Protein AF-A0A376KKR2-F1 (afdb_monomer)

Secondary structure (DSSP, 8-state):
--------PPPPPPPPTTEEEEE-TTS-EEEEE--TT-TTSPPP-----S--GGG--GGGTTHHHHHHHHHHH--TT--HHHHHHHHHHHS-TTS---S-----

Solvent-accessible surface area (backbone atoms only — not comparable to full-atom values): 7292 Å² total; per-residue (Å²): 138,86,84,81,81,78,81,80,79,78,79,78,84,74,78,68,83,71,55,44,71,54,66,48,99,87,66,54,70,50,77,47,73,81,57,81,95,49,78,84,60,81,89,86,85,85,86,86,68,102,70,34,50,90,73,47,52,87,92,40,71,63,45,63,68,47,53,58,58,53,53,74,73,50,49,88,86,47,55,75,67,56,42,49,49,49,57,67,69,68,47,46,88,91,62,75,62,74,96,70,86,74,64,125

Sequence (104 aa):
MMATAGYVQADALQPDPAWQQGTLSNGLQWQVLTTPQRPSDRVEIRLLVNTGSLAESTQQSGYSHAIPRIALTQSGGLDAAQARSLWQQGIDPKRPMPPVIVSV

Nearest PDB structures (foldseek):
  9fia-assembly1_BT  TM=2.499E-01  e=4.640E+00  Toxoplasma gondii
  8i9p-assembly1_CC  TM=1.678E-01  e=2.364E+00  Thermochaetoides thermophila DSM 1495
  8any-assembly1_V  TM=1.892E-01  e=6.077E+00  Homo sapiens

Structure (mmCIF, N/CA/C/O backbone):
data_AF-A0A376KKR2-F1
#
_entry.id   AF-A0A376KKR2-F1
#
loop_
_atom_site.group_PDB
_atom_site.id
_atom_site.type_symbol
_atom_site.label_atom_id
_atom_site.label_alt_id
_atom_site.label_comp_id
_atom_site.label_asym_id
_atom_site.label_entity_id
_atom_site.label_seq_id
_atom_site.pdbx_PDB_ins_code
_atom_site.Cartn_x
_atom_site.Cartn_y
_atom_site.Cartn_z
_atom_site.occupancy
_atom_site.B_iso_or_equiv
_atom_site.auth_seq_id
_atom_site.auth_comp_id
_atom_site.auth_asym_id
_atom_site.auth_atom_id
_atom_site.pdbx_PDB_model_num
ATOM 1 N N . MET A 1 1 ? -41.134 8.549 -45.820 1.00 42.59 1 MET A N 1
ATOM 2 C CA . MET A 1 1 ? -39.669 8.737 -45.755 1.00 42.59 1 MET A CA 1
ATOM 3 C C . MET A 1 1 ? -39.275 8.531 -44.296 1.00 42.59 1 MET A C 1
ATOM 5 O O . MET A 1 1 ? -39.627 9.367 -43.479 1.00 42.59 1 MET A O 1
ATOM 9 N N . MET A 1 2 ? -38.720 7.371 -43.930 1.00 42.91 2 MET A N 1
ATOM 10 C CA . MET A 1 2 ? -38.290 7.087 -42.551 1.00 42.91 2 MET A CA 1
ATOM 11 C C . MET A 1 2 ? -36.799 7.399 -42.430 1.00 42.91 2 MET A C 1
ATOM 13 O O . MET A 1 2 ? -36.003 6.862 -43.196 1.00 42.91 2 MET A O 1
ATOM 17 N N . ALA A 1 3 ? -36.437 8.272 -41.493 1.00 51.19 3 ALA A N 1
ATOM 18 C CA . ALA A 1 3 ? -35.052 8.523 -41.123 1.00 51.19 3 ALA A CA 1
ATOM 19 C C . ALA A 1 3 ? -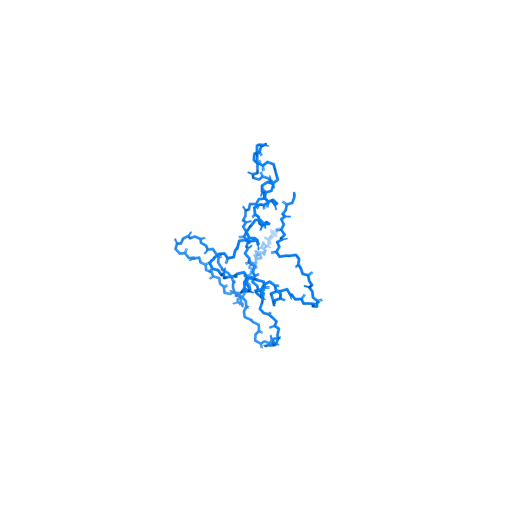34.652 7.529 -40.026 1.00 51.19 3 ALA A C 1
ATOM 21 O O . ALA A 1 3 ? -35.209 7.543 -38.931 1.00 51.19 3 ALA A O 1
ATOM 22 N N . THR A 1 4 ? -33.702 6.649 -40.326 1.00 55.44 4 THR A N 1
ATOM 23 C CA . THR A 1 4 ? -33.051 5.791 -39.335 1.00 55.44 4 THR A CA 1
ATOM 24 C C . THR A 1 4 ? -31.998 6.613 -38.598 1.00 55.44 4 THR A C 1
ATOM 26 O O . THR A 1 4 ? -30.977 6.974 -39.182 1.00 55.44 4 THR A O 1
ATOM 29 N N . ALA A 1 5 ? -32.235 6.923 -37.324 1.00 61.44 5 ALA A N 1
ATOM 30 C CA . ALA A 1 5 ? -31.195 7.451 -36.451 1.00 61.44 5 ALA A CA 1
ATOM 31 C C . ALA A 1 5 ? -30.220 6.309 -36.120 1.00 61.44 5 ALA A C 1
ATOM 33 O O . ALA A 1 5 ? -30.571 5.369 -35.410 1.00 61.44 5 ALA A O 1
ATOM 34 N N . GLY A 1 6 ? -29.016 6.353 -36.690 1.00 58.81 6 GLY A N 1
ATOM 35 C CA . GLY A 1 6 ? -27.947 5.419 -36.352 1.00 58.81 6 GLY A CA 1
ATOM 36 C C . GLY A 1 6 ? -27.369 5.769 -34.986 1.00 58.81 6 GLY A C 1
ATOM 37 O O . GLY A 1 6 ? -26.727 6.806 -34.835 1.00 58.81 6 GLY A O 1
ATOM 38 N N . TYR A 1 7 ? -27.595 4.918 -33.990 1.00 64.31 7 TYR A N 1
ATOM 39 C CA . TYR A 1 7 ? -26.892 5.001 -32.714 1.00 64.31 7 TYR A CA 1
ATOM 40 C C . TYR A 1 7 ? -25.455 4.519 -32.935 1.00 64.31 7 TYR A C 1
ATOM 42 O O . TYR A 1 7 ? -25.221 3.329 -33.136 1.00 64.31 7 TYR A O 1
ATOM 50 N N . VAL A 1 8 ? -24.488 5.438 -32.942 1.00 68.94 8 VAL A N 1
ATOM 51 C CA . VAL A 1 8 ? -23.068 5.071 -32.894 1.00 68.94 8 VAL A CA 1
ATOM 52 C C . VAL A 1 8 ? -22.757 4.720 -31.446 1.00 68.94 8 VAL A C 1
ATOM 54 O O . VAL A 1 8 ? -22.725 5.593 -30.580 1.00 68.94 8 VAL A O 1
ATOM 57 N N . GLN A 1 9 ? -22.589 3.431 -31.171 1.00 76.75 9 GLN A N 1
ATOM 58 C CA . GLN A 1 9 ? -22.153 2.964 -29.863 1.00 76.75 9 GLN A CA 1
ATOM 59 C C . GLN A 1 9 ? -20.647 3.215 -29.753 1.00 76.75 9 GLN A C 1
ATOM 61 O O . GLN A 1 9 ? -19.876 2.703 -30.560 1.00 76.75 9 GLN A O 1
ATOM 66 N N . ALA A 1 10 ? -20.240 4.060 -28.807 1.00 82.50 10 ALA A N 1
ATOM 67 C CA . ALA A 1 10 ? -18.829 4.304 -28.539 1.00 82.50 10 ALA A CA 1
ATOM 68 C C . ALA A 1 10 ? -18.217 3.085 -27.840 1.00 82.50 10 ALA A C 1
ATOM 70 O O . ALA A 1 10 ? -18.821 2.531 -26.916 1.00 82.50 10 ALA A O 1
ATOM 71 N N . ASP A 1 11 ? -17.019 2.689 -28.264 1.00 85.56 11 ASP A N 1
ATOM 72 C CA . ASP A 1 11 ? -16.275 1.630 -27.593 1.00 85.56 11 ASP A CA 1
ATOM 73 C C . ASP A 1 11 ? -15.850 2.059 -26.187 1.00 85.56 11 ASP A C 1
ATOM 75 O O . ASP A 1 11 ? -15.546 3.227 -25.920 1.00 85.56 11 ASP A O 1
ATOM 79 N N . ALA A 1 12 ? -15.814 1.088 -25.275 1.00 88.88 12 ALA A N 1
ATOM 80 C CA . ALA A 1 12 ? -15.315 1.315 -23.931 1.00 88.88 12 ALA A CA 1
ATOM 81 C C . ALA A 1 12 ? -13.828 1.690 -23.977 1.00 88.88 12 ALA A C 1
ATOM 83 O O . ALA A 1 12 ? -13.035 1.067 -24.693 1.00 88.88 12 ALA A O 1
ATOM 84 N N . LEU A 1 13 ? -13.447 2.682 -23.169 1.00 92.25 13 LEU A N 1
ATOM 85 C CA . LEU A 1 13 ? -12.050 3.057 -22.991 1.00 92.25 13 LEU A CA 1
ATOM 86 C C . LEU A 1 13 ? -11.258 1.841 -22.515 1.00 92.25 13 LEU A C 1
ATOM 88 O O . LEU A 1 13 ? -11.584 1.225 -21.499 1.00 92.25 13 LEU A O 1
ATOM 92 N N . GLN A 1 14 ? -10.223 1.502 -23.274 1.00 92.50 14 GLN A N 1
ATOM 93 C CA . GLN A 1 14 ? -9.338 0.408 -22.920 1.00 92.50 14 GLN A CA 1
ATOM 94 C C . GLN A 1 14 ? -8.380 0.868 -21.812 1.00 92.50 14 GLN A C 1
ATOM 96 O O . GLN A 1 14 ? -7.857 1.985 -21.892 1.00 92.50 14 GLN A O 1
ATOM 101 N N . PRO A 1 15 ? -8.138 0.040 -20.782 1.00 90.75 15 PRO A N 1
ATOM 102 C CA . PRO A 1 15 ? -7.091 0.302 -19.803 1.00 90.75 15 PRO A CA 1
ATOM 103 C C . PRO A 1 15 ? -5.715 0.408 -20.469 1.00 90.75 15 PRO A C 1
ATOM 105 O O . PRO A 1 15 ? -5.466 -0.218 -21.500 1.00 90.75 15 PRO A O 1
ATOM 108 N N . ASP A 1 16 ? -4.811 1.174 -19.863 1.00 95.81 16 ASP A N 1
ATOM 109 C CA . ASP A 1 16 ? -3.440 1.304 -20.354 1.00 95.81 16 ASP A CA 1
ATOM 110 C C . ASP A 1 16 ? -2.700 -0.049 -20.253 1.00 95.81 16 ASP A C 1
ATOM 112 O O . ASP A 1 16 ? -2.523 -0.564 -19.144 1.00 95.81 16 ASP A O 1
ATOM 116 N N . PRO A 1 17 ? -2.244 -0.628 -21.381 1.00 94.19 17 PRO A N 1
ATOM 117 C CA . PRO A 1 17 ? -1.596 -1.936 -21.393 1.00 94.19 17 PRO A CA 1
ATOM 118 C C . PRO A 1 17 ? -0.215 -1.951 -20.720 1.00 94.19 17 PRO A C 1
ATOM 120 O O . PRO A 1 17 ? 0.309 -3.031 -20.451 1.00 94.19 17 PRO A O 1
ATOM 123 N N . ALA A 1 18 ? 0.401 -0.792 -20.453 1.00 95.88 18 ALA A N 1
ATOM 124 C CA . ALA A 1 18 ? 1.679 -0.722 -19.743 1.00 95.88 18 ALA A CA 1
ATOM 125 C C . ALA A 1 18 ? 1.551 -1.076 -18.250 1.00 95.88 18 ALA A C 1
ATOM 127 O O . ALA A 1 18 ? 2.543 -1.453 -17.617 1.00 95.88 18 ALA A O 1
ATOM 128 N N . TRP A 1 19 ? 0.342 -0.969 -17.688 1.00 97.12 19 TRP A N 1
ATOM 129 C CA . TRP A 1 19 ? 0.063 -1.351 -16.311 1.00 97.12 19 TRP A CA 1
ATOM 130 C C . TRP A 1 19 ? -0.109 -2.860 -16.183 1.00 97.12 19 TRP A C 1
ATOM 132 O O . TRP A 1 19 ? -1.060 -3.459 -16.682 1.00 97.12 19 TRP A O 1
ATOM 142 N N . GLN A 1 20 ? 0.801 -3.476 -15.439 1.00 97.38 20 GLN A N 1
ATOM 143 C CA . GLN A 1 20 ? 0.657 -4.851 -14.988 1.00 97.38 20 GLN A CA 1
ATOM 144 C C . GLN A 1 20 ? -0.151 -4.854 -13.698 1.00 97.38 20 GLN A C 1
ATOM 146 O O . GLN A 1 20 ? 0.090 -4.034 -12.815 1.00 97.38 20 GLN A O 1
ATOM 151 N N . GLN A 1 21 ? -1.095 -5.778 -13.566 1.00 97.44 21 GLN A N 1
ATOM 152 C CA . GLN A 1 21 ? -1.943 -5.869 -12.384 1.00 97.44 21 GLN A CA 1
ATOM 153 C C . GLN A 1 21 ? -2.314 -7.314 -12.071 1.00 97.44 21 GLN A C 1
ATOM 155 O O . GLN A 1 21 ? -2.315 -8.175 -12.952 1.00 97.44 21 GLN A O 1
ATOM 160 N N . GLY A 1 22 ? -2.676 -7.572 -10.820 1.00 97.31 22 GLY A N 1
ATOM 161 C CA . GLY A 1 22 ? -3.135 -8.885 -10.398 1.00 97.31 22 GLY A CA 1
ATOM 162 C C . GLY A 1 22 ? -3.726 -8.880 -8.999 1.00 97.31 22 GLY A C 1
ATOM 163 O O . GLY A 1 22 ? -3.841 -7.849 -8.335 1.00 97.31 22 GLY A O 1
ATOM 164 N N . THR A 1 23 ? -4.126 -10.061 -8.545 1.00 98.62 23 THR A N 1
ATOM 165 C CA . THR A 1 23 ? -4.643 -10.281 -7.194 1.00 98.62 23 THR A CA 1
ATOM 166 C C . THR A 1 23 ? -3.996 -11.534 -6.630 1.00 98.62 23 THR A C 1
ATOM 168 O O . THR A 1 23 ? -3.971 -12.575 -7.284 1.00 98.62 23 THR A O 1
ATOM 171 N N . LEU A 1 24 ? -3.418 -11.420 -5.438 1.00 98.44 24 LEU A N 1
ATOM 172 C CA . LEU A 1 24 ? -2.841 -12.552 -4.721 1.00 98.44 24 LEU A CA 1
ATOM 173 C C . LEU A 1 24 ? -3.952 -13.431 -4.127 1.00 98.44 24 LEU A C 1
ATOM 175 O O . LEU A 1 24 ? -5.094 -13.000 -3.979 1.00 98.44 24 LEU A O 1
ATOM 179 N N . SER A 1 25 ? -3.616 -14.654 -3.716 1.00 98.50 25 SER A N 1
ATOM 180 C CA . SER A 1 25 ? -4.582 -15.598 -3.125 1.00 98.50 25 SER A CA 1
ATOM 181 C C . SER A 1 25 ? -5.244 -15.096 -1.835 1.00 98.50 25 SER A C 1
ATOM 183 O O . SER A 1 25 ? -6.329 -15.554 -1.491 1.00 98.50 25 SER A O 1
ATOM 185 N N . ASN A 1 26 ? -4.621 -14.143 -1.136 1.00 98.06 26 ASN A N 1
ATOM 186 C CA . ASN A 1 26 ? -5.172 -13.487 0.053 1.00 98.06 26 ASN A CA 1
ATOM 187 C C . ASN A 1 26 ? -6.056 -12.262 -0.265 1.00 98.06 26 ASN A C 1
ATOM 189 O O . ASN A 1 26 ? -6.480 -11.570 0.657 1.00 98.06 26 ASN A O 1
ATOM 193 N N . GLY A 1 27 ? -6.301 -11.964 -1.544 1.00 98.06 27 GLY A N 1
ATOM 194 C CA . GLY A 1 27 ? -7.111 -10.828 -1.984 1.00 98.06 27 GLY A CA 1
ATOM 195 C C . GLY A 1 27 ? -6.355 -9.505 -2.146 1.00 98.06 27 GLY A C 1
ATOM 196 O O . GLY A 1 27 ? -6.966 -8.526 -2.571 1.00 98.06 27 GLY A O 1
ATOM 197 N N . LEU A 1 28 ? -5.045 -9.443 -1.861 1.00 98.31 28 LEU A N 1
ATOM 198 C CA . LEU A 1 28 ? -4.255 -8.230 -2.098 1.00 98.31 28 LEU A CA 1
ATOM 199 C C . LEU A 1 28 ? -4.148 -7.951 -3.601 1.00 98.31 28 LEU A C 1
ATOM 201 O O . LEU A 1 28 ? -3.607 -8.761 -4.358 1.00 98.31 28 LEU A O 1
ATOM 205 N N . GLN A 1 29 ? -4.622 -6.780 -4.011 1.00 98.44 29 GLN A N 1
ATOM 206 C CA . GLN A 1 29 ? -4.471 -6.279 -5.371 1.00 98.44 29 GLN A CA 1
ATOM 207 C C . GLN A 1 29 ? -3.138 -5.549 -5.509 1.00 98.44 29 GLN A C 1
ATOM 209 O O . GLN A 1 29 ? -2.730 -4.811 -4.612 1.00 98.44 29 GLN A O 1
ATOM 214 N N . TRP A 1 30 ? -2.466 -5.743 -6.637 1.00 98.19 30 TRP A N 1
ATOM 215 C CA . TRP A 1 30 ? -1.207 -5.075 -6.939 1.00 98.19 30 TRP A CA 1
ATOM 216 C C . TRP A 1 30 ? -1.220 -4.530 -8.359 1.00 98.19 30 TRP A C 1
ATOM 218 O O . TRP A 1 30 ? -1.882 -5.074 -9.244 1.00 98.19 30 TRP A O 1
ATOM 228 N N . GLN A 1 31 ? -0.472 -3.447 -8.550 1.00 98.12 31 GLN A N 1
ATOM 229 C CA . GLN A 1 31 ? -0.265 -2.795 -9.833 1.00 98.12 31 GLN A CA 1
ATOM 230 C C . GLN A 1 31 ? 1.205 -2.394 -9.954 1.00 98.12 31 GLN A C 1
ATOM 232 O O . GLN A 1 31 ? 1.799 -1.909 -8.989 1.00 98.12 31 GLN A O 1
ATOM 237 N N . VAL A 1 32 ? 1.789 -2.604 -11.129 1.00 97.88 32 VAL A N 1
ATOM 238 C CA . VAL A 1 32 ? 3.178 -2.268 -11.443 1.00 97.88 32 VAL A CA 1
ATOM 239 C C . VAL A 1 32 ? 3.227 -1.598 -12.808 1.00 97.88 32 VAL A C 1
ATOM 241 O O . VAL A 1 32 ? 2.767 -2.153 -13.804 1.00 97.88 32 VAL A O 1
ATOM 244 N N . LEU A 1 33 ? 3.838 -0.416 -12.851 1.00 97.50 33 LEU A N 1
ATOM 245 C CA . LEU A 1 33 ? 4.187 0.278 -14.083 1.00 97.50 33 LEU A CA 1
ATOM 246 C C . LEU A 1 33 ? 5.708 0.310 -14.209 1.00 97.50 33 LEU A C 1
ATOM 248 O O . LEU A 1 33 ? 6.395 0.913 -13.385 1.00 97.50 33 LEU A O 1
ATOM 252 N N . THR A 1 34 ? 6.238 -0.321 -15.252 1.00 95.75 34 THR A N 1
ATOM 253 C CA . THR A 1 34 ? 7.669 -0.220 -15.563 1.00 95.75 34 THR A CA 1
ATOM 254 C C . THR A 1 34 ? 7.932 1.041 -16.381 1.00 95.75 34 THR A C 1
ATOM 256 O O . THR A 1 34 ? 7.193 1.356 -17.312 1.00 95.75 34 THR A O 1
ATOM 259 N N . THR A 1 35 ? 8.983 1.787 -16.036 1.00 95.75 35 THR A N 1
ATOM 260 C CA . THR A 1 35 ? 9.343 3.039 -16.722 1.00 95.75 35 THR A CA 1
ATOM 261 C C . THR A 1 35 ? 10.778 2.991 -17.257 1.00 95.75 35 THR A C 1
ATOM 263 O O . THR A 1 35 ? 11.629 3.750 -16.784 1.00 95.75 35 THR A O 1
ATOM 266 N N . PRO A 1 36 ? 11.090 2.111 -18.232 1.00 94.56 36 PRO A N 1
ATOM 267 C CA . PRO A 1 36 ? 12.449 1.955 -18.771 1.00 94.56 36 PRO A CA 1
ATOM 268 C C . PRO A 1 36 ? 13.028 3.247 -19.365 1.00 94.56 36 PRO A C 1
ATOM 270 O O . PRO A 1 36 ? 14.238 3.444 -19.371 1.00 94.56 36 PRO A O 1
ATOM 273 N N . GLN A 1 37 ? 12.167 4.159 -19.814 1.00 96.12 37 GLN A N 1
ATOM 274 C CA . GLN A 1 37 ? 12.518 5.486 -20.313 1.00 96.12 37 GLN A CA 1
ATOM 275 C C . GLN A 1 37 ? 13.046 6.446 -19.230 1.00 96.12 37 GLN A C 1
ATOM 277 O O . GLN A 1 37 ? 13.547 7.518 -19.560 1.00 96.12 37 GLN A O 1
ATOM 282 N N . ARG A 1 38 ? 12.939 6.087 -17.943 1.00 93.38 38 ARG A N 1
ATOM 283 C CA . ARG A 1 38 ? 13.442 6.863 -16.795 1.00 93.38 38 ARG A CA 1
ATOM 284 C C . ARG A 1 38 ? 14.276 5.966 -15.865 1.00 93.38 38 ARG A C 1
ATOM 286 O O . ARG A 1 38 ? 13.889 5.737 -14.724 1.00 93.38 38 ARG A O 1
ATOM 293 N N . PRO A 1 39 ? 15.425 5.441 -16.329 1.00 93.06 39 PRO A N 1
ATOM 294 C CA . PRO A 1 39 ? 16.188 4.417 -15.606 1.00 93.06 39 PRO A CA 1
ATOM 295 C C . PRO A 1 39 ? 16.876 4.931 -14.332 1.00 93.06 39 PRO A C 1
ATOM 297 O O . PRO A 1 39 ? 17.304 4.136 -13.503 1.00 93.06 39 PRO A O 1
ATOM 300 N N . SER A 1 40 ? 17.019 6.250 -14.188 1.00 93.88 40 SER A N 1
ATOM 301 C CA . SER A 1 40 ? 17.634 6.895 -13.019 1.00 93.88 40 SER A CA 1
ATOM 302 C C . SER A 1 40 ? 16.612 7.476 -12.042 1.00 93.88 40 SER A C 1
ATOM 304 O O . SER A 1 40 ? 17.009 8.029 -11.015 1.00 93.88 40 SER A O 1
ATOM 306 N N . ASP A 1 41 ? 15.316 7.387 -12.357 1.00 92.25 41 ASP A N 1
ATOM 307 C CA . ASP A 1 41 ? 14.271 7.812 -11.432 1.00 92.25 41 ASP A CA 1
ATOM 308 C C . ASP A 1 41 ? 14.200 6.847 -10.244 1.00 92.25 41 ASP A C 1
ATOM 310 O O . ASP A 1 41 ? 14.535 5.663 -10.330 1.00 92.25 41 ASP A O 1
ATOM 314 N N . ARG A 1 42 ? 13.751 7.371 -9.103 1.00 91.25 42 ARG A N 1
ATOM 315 C CA . ARG A 1 42 ? 13.474 6.549 -7.926 1.00 91.25 42 ARG A CA 1
ATOM 316 C C . ARG A 1 42 ? 12.247 5.675 -8.179 1.00 91.25 42 ARG A C 1
ATOM 318 O O . ARG A 1 42 ? 11.322 6.072 -8.882 1.00 91.25 42 ARG A O 1
ATOM 325 N N . VAL A 1 43 ? 12.224 4.510 -7.540 1.00 92.88 43 VAL A N 1
ATOM 326 C CA . VAL A 1 43 ? 11.034 3.657 -7.501 1.00 92.88 43 VAL A 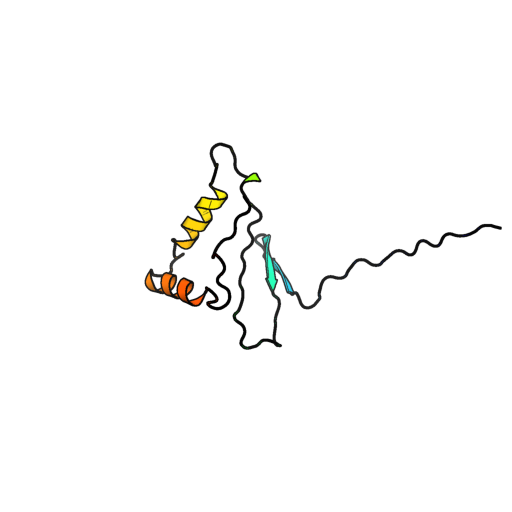CA 1
ATOM 327 C C . VAL A 1 43 ? 10.026 4.252 -6.520 1.00 92.88 43 VAL A C 1
ATOM 329 O O . VAL A 1 43 ? 10.376 4.554 -5.380 1.00 92.88 43 VAL A O 1
ATOM 332 N N . GLU A 1 44 ? 8.774 4.387 -6.952 1.00 92.75 44 GLU A N 1
ATOM 333 C CA . GLU A 1 44 ? 7.656 4.742 -6.079 1.00 92.75 44 GLU A CA 1
ATOM 334 C C . GLU A 1 44 ? 6.906 3.482 -5.638 1.00 92.75 44 GLU A C 1
ATOM 336 O O . GLU A 1 44 ? 6.542 2.642 -6.460 1.00 92.75 44 GLU A O 1
ATOM 341 N N . ILE A 1 45 ? 6.637 3.369 -4.336 1.00 93.19 45 ILE A N 1
ATOM 342 C CA . ILE A 1 45 ? 5.824 2.297 -3.753 1.00 93.19 45 ILE A CA 1
ATOM 343 C C . ILE A 1 45 ? 4.681 2.951 -2.985 1.00 93.19 45 ILE A C 1
ATOM 345 O O . ILE A 1 45 ? 4.906 3.841 -2.166 1.00 93.19 45 ILE A O 1
ATOM 349 N N . ARG A 1 46 ? 3.447 2.512 -3.248 1.00 94.25 46 ARG A N 1
ATOM 350 C CA . ARG A 1 46 ? 2.243 3.013 -2.578 1.00 94.25 46 ARG A CA 1
ATOM 351 C C . ARG A 1 46 ? 1.402 1.838 -2.101 1.00 94.25 46 ARG A C 1
ATOM 353 O O . ARG A 1 46 ? 1.073 0.957 -2.888 1.00 94.25 46 ARG A O 1
ATOM 360 N N . LEU A 1 47 ? 1.043 1.850 -0.821 1.00 94.00 47 LEU A N 1
ATOM 361 C CA . LEU A 1 47 ? 0.067 0.932 -0.245 1.00 94.00 47 LEU A CA 1
ATOM 362 C C . LEU A 1 47 ? -1.237 1.697 -0.031 1.00 94.00 47 LEU A C 1
ATOM 364 O O . LEU A 1 47 ? -1.287 2.623 0.776 1.00 94.00 47 LEU A O 1
ATOM 368 N N . LEU A 1 48 ? -2.280 1.309 -0.761 1.00 95.19 48 LEU A N 1
ATOM 369 C CA . LEU A 1 48 ? -3.621 1.849 -0.580 1.00 95.19 48 LEU A CA 1
ATOM 370 C C . LEU A 1 48 ? -4.408 0.940 0.363 1.00 95.19 48 LEU A C 1
ATOM 372 O O . LEU A 1 48 ? -4.510 -0.264 0.133 1.00 95.19 48 LEU A O 1
ATOM 376 N N . VAL A 1 49 ? -4.998 1.530 1.399 1.00 94.56 49 VAL A N 1
ATOM 377 C CA . VAL A 1 49 ? -5.979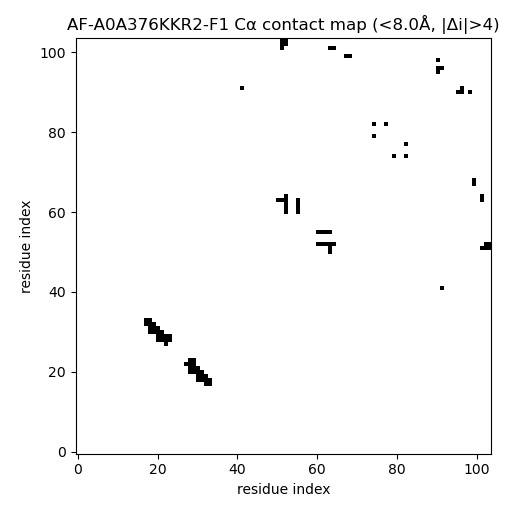 0.862 2.254 1.00 94.56 49 VAL A CA 1
ATOM 378 C C . VAL A 1 49 ? -7.302 1.587 2.063 1.00 94.56 49 VAL A C 1
ATOM 380 O O . VAL A 1 49 ? -7.394 2.780 2.337 1.00 94.56 49 VAL A O 1
ATOM 383 N N . ASN A 1 50 ? -8.323 0.874 1.587 1.00 94.25 50 ASN A N 1
ATOM 384 C CA . ASN A 1 50 ? -9.650 1.435 1.311 1.00 94.25 50 ASN A CA 1
ATOM 385 C C . ASN A 1 50 ? -10.461 1.618 2.607 1.00 94.25 50 ASN A C 1
ATOM 387 O O . ASN A 1 50 ? -11.527 1.033 2.777 1.00 94.25 50 ASN A O 1
ATOM 391 N N . THR A 1 51 ? -9.925 2.399 3.544 1.00 92.75 51 THR A N 1
ATOM 392 C CA . THR A 1 51 ? -10.560 2.777 4.809 1.00 92.75 51 THR A CA 1
ATOM 393 C C . THR A 1 51 ? -10.143 4.198 5.179 1.00 92.75 51 THR A C 1
ATOM 395 O O . THR A 1 51 ? -9.035 4.628 4.866 1.00 92.75 51 THR A O 1
ATOM 398 N N . GLY A 1 52 ? -11.014 4.924 5.871 1.00 93.00 52 GLY A N 1
ATOM 399 C CA . GLY A 1 52 ? -10.765 6.298 6.304 1.00 93.00 52 GLY A CA 1
ATOM 400 C C . GLY A 1 52 ? -11.685 6.684 7.456 1.00 93.00 52 GLY A C 1
ATOM 401 O O . GLY A 1 52 ? -12.345 5.815 8.025 1.00 93.00 52 GLY A O 1
ATOM 402 N N . SER A 1 53 ? -11.755 7.977 7.770 1.00 93.81 53 SER A N 1
ATOM 403 C CA . SER A 1 53 ? -12.610 8.524 8.836 1.00 93.81 53 SER A CA 1
ATOM 404 C C . SER A 1 53 ? -14.081 8.098 8.719 1.00 93.81 53 SER A C 1
ATOM 406 O O . SER A 1 53 ? -14.722 7.808 9.721 1.00 93.81 53 SER A O 1
ATOM 408 N N . LEU A 1 54 ? -14.607 7.959 7.495 1.00 94.12 54 LEU A N 1
ATOM 409 C CA . LEU A 1 54 ? -15.984 7.511 7.233 1.00 94.12 54 LEU A CA 1
ATOM 410 C C . LEU A 1 54 ? -16.293 6.089 7.731 1.00 94.12 54 LEU A C 1
ATOM 412 O O . LEU A 1 54 ? -17.460 5.743 7.895 1.00 94.12 54 LEU A O 1
ATOM 416 N N . ALA A 1 55 ? -15.269 5.259 7.934 1.00 94.62 55 ALA A N 1
ATOM 417 C CA . ALA A 1 55 ? -15.421 3.909 8.468 1.00 94.62 55 ALA A CA 1
ATOM 418 C C . ALA A 1 55 ? -15.311 3.864 10.004 1.00 94.62 55 ALA A C 1
ATOM 420 O O . ALA A 1 55 ? -15.470 2.796 10.596 1.00 94.62 55 ALA A O 1
ATOM 421 N N . GLU A 1 56 ? -15.016 4.991 10.659 1.00 95.62 56 GLU A N 1
ATOM 422 C CA . GLU A 1 56 ? -14.884 5.062 12.112 1.00 95.62 56 GLU A CA 1
ATOM 423 C C . GLU A 1 56 ? -16.255 5.114 12.791 1.00 95.62 56 GLU A C 1
ATOM 425 O O . GLU A 1 56 ? -17.141 5.885 12.423 1.00 95.62 56 GLU A O 1
ATOM 430 N N . SER A 1 57 ? -16.418 4.325 13.852 1.00 97.00 57 SER A N 1
ATOM 431 C CA . SER A 1 57 ? -17.484 4.561 14.828 1.00 97.00 57 SER A CA 1
ATOM 432 C C . SER A 1 57 ? -17.154 5.758 15.727 1.00 97.00 57 SER A C 1
ATOM 434 O O . SER A 1 57 ? -16.010 6.204 15.815 1.00 97.00 57 SER A O 1
ATOM 436 N N . THR A 1 58 ? -18.138 6.238 16.491 1.00 96.06 58 THR A N 1
ATOM 437 C CA . THR A 1 58 ? -17.938 7.327 17.461 1.00 96.06 58 THR A CA 1
ATOM 438 C C . THR A 1 58 ? -16.832 7.018 18.478 1.00 96.06 58 THR A C 1
ATOM 440 O O . THR A 1 58 ? -16.094 7.914 18.878 1.00 96.06 58 THR A O 1
ATOM 443 N N . GLN A 1 59 ? -16.671 5.753 18.8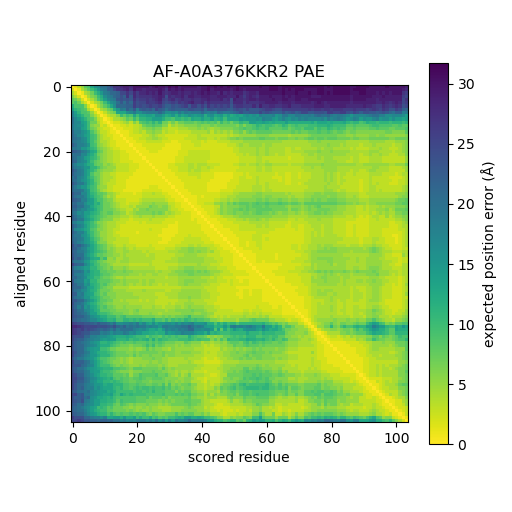76 1.00 98.00 59 GLN A N 1
ATOM 444 C CA . GLN A 1 59 ? -15.623 5.319 19.808 1.00 98.00 59 GLN A CA 1
ATOM 445 C C . GLN A 1 59 ? -14.234 5.224 19.152 1.00 98.00 59 GLN A C 1
ATOM 447 O O . GLN A 1 59 ? -13.231 5.142 19.858 1.00 98.00 59 GLN A O 1
ATOM 452 N N . GLN A 1 60 ? -14.169 5.226 17.820 1.00 96.75 60 GLN A N 1
ATOM 453 C CA . GLN A 1 60 ? -12.944 5.087 17.025 1.00 96.75 60 GLN A CA 1
ATOM 454 C C . GLN A 1 60 ? -12.505 6.405 16.379 1.00 96.75 60 GLN A C 1
ATOM 456 O O . GLN A 1 60 ? -11.612 6.398 15.534 1.00 96.75 60 GLN A O 1
ATOM 461 N N . SER A 1 61 ? -13.110 7.528 16.772 1.00 95.56 61 SER A N 1
ATOM 462 C CA . SER A 1 61 ? -12.790 8.848 16.231 1.00 95.56 61 SER A CA 1
ATOM 463 C C . SER A 1 61 ? -11.276 9.105 16.238 1.00 95.56 61 SER A C 1
ATOM 465 O O . SER A 1 61 ? -10.636 9.124 17.292 1.00 95.56 61 SER A O 1
ATOM 467 N N . GLY A 1 62 ? -10.706 9.332 15.055 1.00 94.06 62 GLY A N 1
ATOM 468 C CA . GLY A 1 62 ? -9.287 9.617 14.831 1.00 94.06 62 GLY A CA 1
ATOM 469 C C . GLY A 1 62 ? -8.389 8.391 14.626 1.00 94.06 62 GLY A C 1
ATOM 470 O O . GLY A 1 62 ? -7.174 8.554 14.469 1.00 94.06 62 GLY A O 1
ATOM 471 N N . TYR A 1 63 ? -8.932 7.171 14.611 1.00 95.25 63 TYR A N 1
ATOM 472 C CA . TYR A 1 63 ? -8.144 5.943 14.451 1.00 95.25 63 TYR A CA 1
ATOM 473 C C . TYR A 1 63 ? -7.452 5.864 13.089 1.00 95.25 63 TYR A C 1
ATOM 475 O O . TYR A 1 63 ? -6.274 5.509 13.024 1.00 95.25 63 TYR A O 1
ATOM 483 N N . SER A 1 64 ? -8.140 6.242 12.014 1.00 94.06 64 SER A N 1
ATOM 484 C CA . SER A 1 64 ? -7.606 6.284 10.648 1.00 94.06 64 SER A CA 1
ATOM 485 C C . SER A 1 64 ? -6.358 7.161 10.541 1.00 94.06 64 SER A C 1
ATOM 487 O O . SER A 1 64 ? -5.448 6.833 9.785 1.00 94.06 64 SER A O 1
ATOM 489 N N . HIS A 1 65 ? -6.257 8.218 11.353 1.00 92.31 65 HIS A N 1
ATOM 490 C CA . HIS A 1 65 ? -5.084 9.093 11.415 1.00 92.31 65 HIS A CA 1
ATOM 491 C C . HIS A 1 65 ? -3.997 8.594 12.376 1.00 92.31 65 HIS A C 1
ATOM 493 O O . HIS A 1 65 ? -2.803 8.796 12.138 1.00 92.31 65 HIS A O 1
ATOM 499 N N . ALA A 1 66 ? -4.388 7.948 13.477 1.00 92.69 66 ALA A N 1
ATOM 500 C CA . ALA A 1 66 ? -3.462 7.472 14.502 1.00 92.69 66 ALA A CA 1
ATOM 501 C C . ALA A 1 66 ? -2.729 6.183 14.094 1.00 92.69 66 ALA A C 1
ATOM 503 O O . ALA A 1 66 ? -1.514 6.088 14.275 1.00 92.69 66 ALA A O 1
ATOM 504 N N . ILE A 1 67 ? -3.441 5.206 13.520 1.00 92.50 67 ILE A N 1
ATOM 505 C CA . ILE A 1 67 ? -2.898 3.881 13.181 1.00 92.50 67 ILE A CA 1
ATOM 506 C C . ILE A 1 67 ? -1.671 3.976 12.261 1.00 92.50 67 ILE A C 1
ATOM 508 O O . ILE A 1 67 ? -0.638 3.393 12.602 1.00 92.50 67 ILE A O 1
ATOM 512 N N . PRO A 1 68 ? -1.694 4.735 11.148 1.00 90.88 68 PRO A N 1
ATOM 513 C CA . PRO A 1 68 ? -0.528 4.817 10.279 1.00 90.88 68 PRO A CA 1
ATOM 514 C C . PRO A 1 68 ? 0.680 5.449 10.973 1.00 90.88 68 PRO A C 1
ATOM 516 O O . PRO A 1 68 ? 1.803 5.007 10.763 1.00 90.88 68 PRO A O 1
ATOM 519 N N . ARG A 1 69 ? 0.477 6.439 11.855 1.00 88.19 69 ARG A N 1
ATOM 520 C CA . ARG A 1 69 ? 1.577 7.042 12.628 1.00 88.19 69 ARG A CA 1
ATOM 521 C C . ARG A 1 69 ? 2.262 6.024 13.534 1.00 88.19 69 ARG A C 1
ATOM 523 O O . ARG A 1 69 ? 3.480 6.067 13.668 1.00 88.19 69 ARG A O 1
ATOM 530 N N . ILE A 1 70 ? 1.496 5.110 14.126 1.00 88.88 70 ILE A N 1
ATOM 531 C CA . ILE A 1 70 ? 2.038 4.003 14.923 1.00 88.88 70 ILE A CA 1
ATOM 532 C C . ILE A 1 70 ? 2.798 3.025 14.018 1.00 88.88 70 ILE A C 1
ATOM 5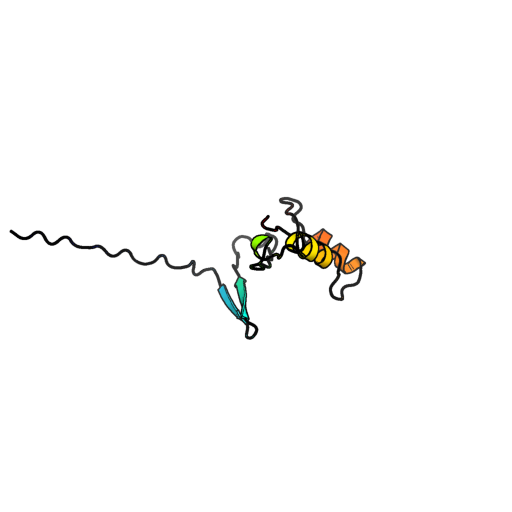34 O O . ILE A 1 70 ? 3.902 2.611 14.354 1.00 88.88 70 ILE A O 1
ATOM 538 N N . ALA A 1 71 ? 2.262 2.698 12.841 1.00 85.00 71 ALA A N 1
ATOM 539 C CA . ALA A 1 71 ? 2.945 1.816 11.895 1.00 85.00 71 ALA A CA 1
ATOM 540 C C . ALA A 1 71 ? 4.298 2.386 11.425 1.00 85.00 71 ALA A C 1
ATOM 542 O O . ALA A 1 71 ? 5.248 1.633 11.257 1.00 85.00 71 ALA A O 1
ATOM 543 N N . LEU A 1 72 ? 4.420 3.711 11.275 1.00 81.12 72 LEU A N 1
ATOM 544 C CA . LEU A 1 72 ? 5.683 4.365 10.901 1.00 81.12 72 LEU A CA 1
ATOM 545 C C . LEU A 1 72 ? 6.766 4.277 11.987 1.00 81.12 72 LEU A C 1
ATOM 547 O O . LEU A 1 72 ? 7.955 4.343 11.673 1.00 81.12 72 LEU A O 1
ATOM 551 N N . THR A 1 73 ? 6.376 4.159 13.259 1.00 78.62 73 THR A N 1
ATOM 552 C CA . THR A 1 73 ? 7.325 4.025 14.374 1.00 78.62 73 THR A CA 1
ATOM 553 C C . THR A 1 73 ? 7.686 2.572 14.664 1.00 78.62 73 THR A C 1
ATOM 555 O O . THR A 1 73 ? 8.727 2.316 15.271 1.00 78.62 73 THR A O 1
ATOM 558 N N . GLN A 1 74 ? 6.874 1.617 14.208 1.00 76.19 74 GLN A N 1
ATOM 559 C CA . GLN A 1 74 ? 7.153 0.192 14.333 1.00 76.19 74 GLN A CA 1
ATOM 560 C C . GLN A 1 74 ? 7.997 -0.300 13.154 1.00 76.19 74 GLN A C 1
ATOM 562 O O . GLN A 1 74 ? 7.614 -0.211 11.995 1.00 76.19 74 GLN A O 1
ATOM 567 N N . SER A 1 75 ? 9.164 -0.862 13.454 1.00 70.12 75 SER A N 1
ATOM 568 C CA . SER A 1 75 ? 10.155 -1.260 12.452 1.00 70.12 75 SER A CA 1
ATOM 569 C C . SER A 1 75 ? 9.902 -2.637 11.821 1.00 70.12 75 SER A C 1
ATOM 571 O O . SER A 1 75 ? 10.701 -3.084 11.003 1.00 70.12 75 SER A O 1
ATOM 573 N N . GLY A 1 76 ? 8.812 -3.326 12.188 1.00 71.06 76 GLY A N 1
ATOM 574 C CA . GLY A 1 76 ? 8.385 -4.581 11.551 1.00 71.06 76 GLY A CA 1
ATOM 575 C C . GLY A 1 76 ? 9.429 -5.706 11.573 1.00 71.06 76 GLY A C 1
ATOM 576 O O . GLY A 1 76 ? 9.416 -6.558 10.691 1.00 71.06 76 GLY A O 1
ATOM 577 N N . GLY A 1 77 ? 10.34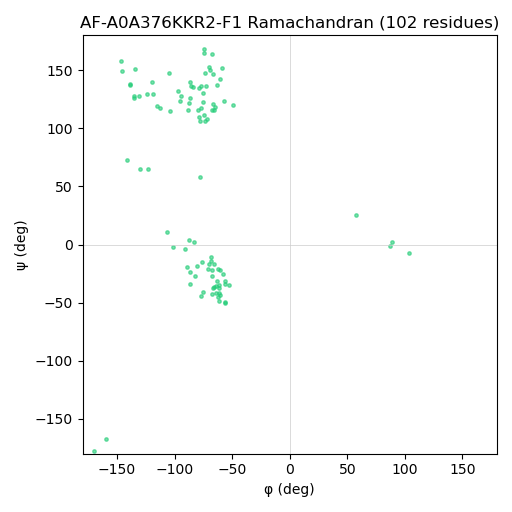9 -5.691 12.544 1.00 78.56 77 GLY A N 1
ATOM 578 C CA . GLY A 1 77 ? 11.467 -6.638 12.646 1.00 78.56 77 GLY A CA 1
ATOM 579 C C . GLY A 1 77 ? 12.829 -6.083 12.215 1.00 78.56 77 GLY A C 1
ATOM 580 O O . GLY A 1 77 ? 13.837 -6.742 12.450 1.00 78.56 77 GLY A O 1
ATOM 581 N N . LEU A 1 78 ? 12.888 -4.873 11.646 1.00 84.44 78 LEU A N 1
ATOM 582 C CA . LEU A 1 78 ? 14.145 -4.150 11.427 1.00 84.44 78 LEU A CA 1
ATOM 583 C C . LEU A 1 78 ? 14.685 -3.599 12.751 1.00 84.44 78 LEU A C 1
ATOM 585 O O . LEU A 1 78 ? 13.914 -3.187 13.627 1.00 84.44 78 LEU A O 1
ATOM 589 N N . ASP A 1 79 ? 16.008 -3.521 12.884 1.00 88.12 79 ASP A N 1
ATOM 590 C CA . ASP A 1 79 ? 16.600 -2.764 13.983 1.00 88.12 79 ASP A CA 1
ATOM 591 C C . ASP A 1 79 ? 16.328 -1.251 13.823 1.00 88.12 79 ASP A C 1
ATOM 593 O O . ASP A 1 79 ? 15.930 -0.752 12.762 1.00 88.12 79 ASP A O 1
ATOM 597 N N . ALA A 1 80 ? 16.523 -0.487 14.900 1.00 85.38 80 ALA A N 1
ATOM 598 C CA . ALA A 1 80 ? 16.216 0.941 14.899 1.00 85.38 80 ALA A CA 1
ATOM 599 C C . ALA A 1 80 ? 17.068 1.750 13.900 1.00 85.38 80 ALA A C 1
ATOM 601 O O . ALA A 1 80 ? 16.595 2.764 13.383 1.00 85.38 80 ALA A O 1
ATOM 602 N N . ALA A 1 81 ? 18.310 1.341 13.626 1.00 89.00 81 ALA A N 1
ATOM 603 C CA . ALA A 1 81 ? 19.183 2.028 12.679 1.00 89.00 81 ALA A CA 1
ATOM 604 C C . ALA A 1 81 ? 18.759 1.743 11.231 1.00 89.00 81 ALA A C 1
ATOM 606 O O . ALA A 1 81 ? 18.694 2.664 10.418 1.00 89.00 81 ALA A O 1
ATOM 607 N N . GLN A 1 82 ? 18.392 0.499 10.931 1.00 88.69 82 GLN A N 1
ATOM 608 C CA . GLN A 1 82 ? 17.858 0.061 9.646 1.00 88.69 82 GLN A CA 1
ATOM 609 C C . GLN A 1 82 ? 16.543 0.766 9.320 1.00 88.69 82 GLN A C 1
ATOM 611 O O . GLN A 1 82 ? 16.414 1.338 8.240 1.00 88.69 82 GLN A O 1
ATOM 616 N N . ALA A 1 83 ? 15.597 0.811 10.263 1.00 86.25 83 ALA A N 1
ATOM 617 C CA . ALA A 1 83 ? 14.338 1.530 10.072 1.00 86.25 83 ALA A CA 1
ATOM 618 C C . ALA A 1 83 ? 14.558 3.033 9.835 1.00 86.25 83 ALA A C 1
ATOM 620 O O . ALA A 1 83 ? 13.945 3.618 8.943 1.00 86.25 83 ALA A O 1
ATOM 621 N N . ARG A 1 84 ? 15.472 3.671 10.581 1.00 86.06 84 ARG A N 1
ATOM 622 C CA . ARG A 1 84 ? 15.830 5.082 10.345 1.00 86.06 84 ARG A CA 1
ATOM 623 C C . ARG A 1 84 ? 16.444 5.290 8.963 1.00 86.06 84 ARG A C 1
ATOM 625 O O . ARG A 1 84 ? 16.057 6.225 8.270 1.00 86.06 84 ARG A O 1
ATOM 632 N N . SER A 1 85 ? 17.370 4.420 8.568 1.00 89.25 85 SER A N 1
ATOM 633 C CA . SER A 1 85 ? 18.024 4.470 7.258 1.00 89.25 85 SER A CA 1
ATOM 634 C C . SER A 1 85 ? 17.009 4.317 6.121 1.00 89.25 85 SER A C 1
ATOM 636 O O . SER A 1 85 ? 17.027 5.100 5.173 1.00 89.25 85 SER A O 1
ATOM 638 N N . LEU A 1 86 ? 16.058 3.385 6.259 1.00 88.50 86 LEU A N 1
ATOM 639 C CA . LEU A 1 86 ? 14.964 3.193 5.308 1.00 88.50 86 LEU A CA 1
ATOM 640 C C . LEU A 1 86 ? 14.162 4.486 5.112 1.00 88.50 86 LEU A C 1
ATOM 642 O O . LEU A 1 86 ? 13.980 4.928 3.979 1.00 88.50 86 LEU A O 1
ATOM 646 N N . TRP A 1 87 ? 13.738 5.133 6.201 1.00 85.69 87 TRP A N 1
ATOM 647 C CA . TRP A 1 87 ? 12.968 6.377 6.121 1.00 85.69 87 TRP A CA 1
ATOM 648 C C . TRP A 1 87 ? 13.767 7.550 5.548 1.00 85.69 87 TRP A C 1
ATOM 650 O O . TRP A 1 87 ? 13.228 8.336 4.772 1.00 85.69 87 TRP A O 1
ATOM 660 N N . GLN A 1 88 ? 15.054 7.659 5.880 1.00 86.56 88 GLN A N 1
ATOM 661 C CA . GLN A 1 88 ? 15.928 8.703 5.334 1.00 86.56 88 GLN A CA 1
ATOM 662 C C . GLN A 1 88 ? 16.143 8.553 3.824 1.00 86.56 88 GLN A C 1
ATOM 664 O O . GLN A 1 88 ? 16.219 9.550 3.111 1.00 86.56 88 GLN A O 1
ATOM 669 N N . GLN A 1 89 ? 16.243 7.317 3.333 1.00 88.50 89 GLN A N 1
ATOM 670 C CA . GLN A 1 89 ? 16.487 7.038 1.917 1.00 88.50 89 GLN A CA 1
ATOM 671 C C . GLN A 1 89 ? 15.204 6.984 1.078 1.00 88.50 89 GLN A C 1
ATOM 673 O O . GLN A 1 89 ? 15.274 7.186 -0.139 1.00 88.50 89 GLN A O 1
ATOM 678 N N . GLY A 1 90 ? 14.063 6.697 1.712 1.00 86.31 90 GLY A N 1
ATOM 679 C CA . GLY A 1 90 ? 12.768 6.499 1.060 1.00 86.31 90 GLY A CA 1
ATOM 680 C C . GLY A 1 90 ? 12.019 7.783 0.698 1.00 86.31 90 GLY A C 1
ATOM 681 O O . GLY A 1 90 ? 11.139 7.742 -0.157 1.00 86.31 90 GLY A O 1
ATOM 682 N N . ILE A 1 91 ? 12.364 8.923 1.301 1.00 87.25 91 ILE A N 1
ATOM 683 C CA . ILE A 1 91 ? 11.751 10.217 0.970 1.00 87.25 91 ILE A CA 1
ATOM 684 C C . ILE A 1 91 ? 12.514 10.849 -0.197 1.00 87.25 91 ILE A C 1
ATOM 686 O O . ILE A 1 91 ? 13.730 11.027 -0.128 1.00 87.25 91 ILE A O 1
ATOM 690 N N . ASP A 1 92 ? 11.805 11.219 -1.268 1.00 87.44 92 ASP A N 1
ATOM 691 C CA . ASP A 1 92 ? 12.402 11.983 -2.364 1.00 87.44 92 ASP A CA 1
ATOM 692 C C . ASP A 1 92 ? 12.760 13.403 -1.878 1.00 87.44 92 ASP A C 1
ATOM 694 O O . ASP A 1 92 ? 11.860 14.186 -1.562 1.00 87.44 92 ASP A O 1
ATOM 698 N N . PRO A 1 93 ? 14.052 13.788 -1.842 1.00 84.19 93 PRO A N 1
ATOM 699 C CA . PRO A 1 93 ? 14.452 15.123 -1.406 1.00 84.19 93 PRO A CA 1
ATOM 700 C C . PRO A 1 93 ? 13.999 16.230 -2.368 1.00 84.19 93 PRO A C 1
ATOM 702 O O . PRO A 1 93 ? 13.905 17.385 -1.961 1.00 84.19 93 PRO A O 1
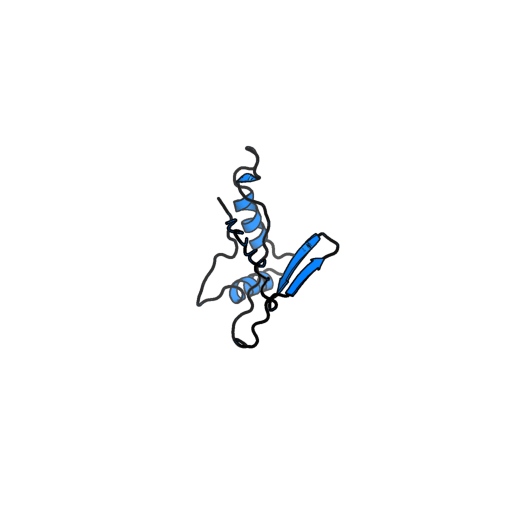ATOM 705 N N . LYS A 1 94 ? 13.725 15.908 -3.640 1.00 86.31 94 LYS A N 1
ATOM 706 C CA . LYS A 1 94 ? 13.241 16.878 -4.635 1.00 86.31 94 LYS A CA 1
ATOM 707 C C . LYS A 1 94 ? 11.734 17.100 -4.533 1.00 86.31 94 LYS A C 1
ATOM 709 O O . LYS A 1 94 ? 11.250 18.159 -4.931 1.00 86.31 94 LYS A O 1
ATOM 714 N N . ARG A 1 95 ? 10.995 16.102 -4.044 1.00 83.88 95 ARG A N 1
ATOM 715 C CA . ARG A 1 95 ? 9.533 16.112 -3.905 1.00 83.88 95 ARG A CA 1
ATOM 716 C C . ARG A 1 95 ? 9.128 15.416 -2.604 1.00 83.88 95 ARG A C 1
ATOM 718 O O . ARG A 1 95 ? 8.618 14.297 -2.642 1.00 83.88 95 ARG A O 1
ATOM 725 N N . PRO A 1 96 ? 9.355 16.059 -1.446 1.00 83.44 96 PRO A N 1
ATOM 726 C CA . PRO A 1 96 ? 9.021 15.452 -0.171 1.00 83.44 96 PRO A CA 1
ATOM 727 C C . PRO A 1 96 ? 7.502 15.297 -0.059 1.00 83.44 96 PRO A C 1
ATOM 729 O O . PRO A 1 96 ? 6.760 16.278 -0.032 1.00 83.44 96 PRO A O 1
ATOM 732 N N . MET A 1 97 ? 7.041 14.052 0.006 1.00 82.38 97 MET A N 1
ATOM 733 C CA . MET A 1 97 ? 5.662 13.707 0.332 1.00 82.38 97 MET A CA 1
ATOM 734 C C . MET A 1 97 ? 5.588 13.183 1.767 1.00 82.38 97 MET A C 1
ATOM 736 O O . MET A 1 97 ? 6.537 12.542 2.230 1.00 82.38 97 MET A O 1
ATOM 740 N N . PRO A 1 98 ? 4.473 13.418 2.484 1.00 84.25 98 PRO A N 1
ATOM 741 C CA . PRO A 1 98 ? 4.266 12.745 3.753 1.00 84.25 98 PRO A CA 1
ATOM 742 C C . PRO A 1 98 ? 4.231 11.225 3.513 1.00 84.25 98 PRO A C 1
ATOM 744 O O . PRO A 1 98 ? 3.665 10.776 2.514 1.00 84.25 98 PRO A O 1
ATOM 747 N N . PRO A 1 99 ? 4.798 10.417 4.424 1.00 84.12 99 PRO A N 1
ATOM 748 C CA . PRO A 1 99 ? 4.851 8.962 4.264 1.00 84.12 99 PRO A CA 1
ATOM 749 C C . PRO A 1 99 ? 3.461 8.309 4.306 1.00 84.12 99 PRO A C 1
ATOM 751 O O . PRO A 1 99 ? 3.301 7.164 3.895 1.00 84.12 99 PRO A O 1
ATOM 754 N N . VAL A 1 100 ? 2.456 9.034 4.805 1.00 88.75 100 VAL A N 1
ATOM 755 C CA . VAL A 1 100 ? 1.056 8.618 4.847 1.00 88.75 100 VAL A CA 1
ATOM 756 C C . VAL A 1 100 ? 0.178 9.809 4.485 1.00 88.75 100 VAL A C 1
ATOM 758 O O . VAL A 1 100 ? 0.378 10.916 4.989 1.00 88.75 100 VAL A O 1
ATOM 761 N N . ILE A 1 101 ? -0.833 9.552 3.660 1.00 88.25 101 ILE A N 1
ATOM 762 C CA . ILE A 1 101 ? -1.945 10.461 3.391 1.00 88.25 101 ILE A CA 1
ATOM 763 C C . ILE A 1 101 ? -3.216 9.738 3.827 1.00 88.25 101 ILE A C 1
ATOM 765 O O . ILE A 1 101 ? -3.426 8.587 3.450 1.00 88.25 101 ILE A O 1
ATOM 769 N N . VAL A 1 102 ? -4.045 10.405 4.625 1.00 85.19 102 VAL A N 1
ATOM 770 C CA . VAL A 1 102 ? -5.349 9.894 5.058 1.00 85.19 102 VAL A CA 1
ATOM 771 C C . VAL A 1 102 ? -6.439 10.841 4.580 1.00 85.19 102 VAL A C 1
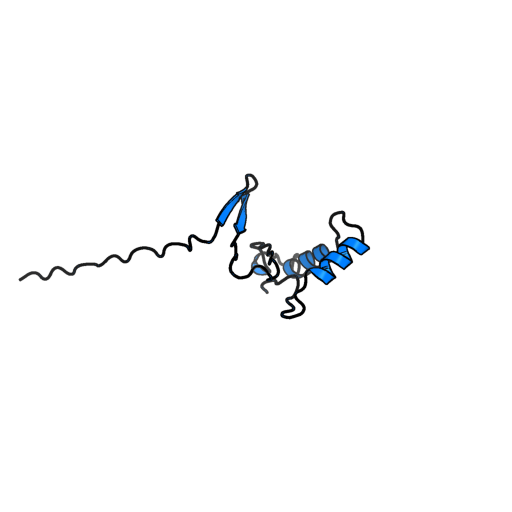ATOM 773 O O . VAL A 1 102 ? -6.257 12.059 4.595 1.00 85.19 102 VAL A O 1
ATOM 776 N N . SER A 1 103 ? -7.560 10.285 4.131 1.00 73.94 103 SER A N 1
ATOM 777 C CA . SER A 1 103 ? -8.774 11.054 3.872 1.00 73.94 103 SER A CA 1
ATOM 778 C C . SER A 1 103 ? -9.437 11.405 5.204 1.00 73.94 103 SER A C 1
ATOM 780 O O . SER A 1 103 ? -9.732 10.497 5.988 1.00 73.94 103 SER A O 1
ATOM 782 N N . VAL A 1 104 ? -9.638 12.701 5.441 1.00 64.19 104 VAL A N 1
ATOM 783 C CA . VAL A 1 104 ? -10.407 13.249 6.571 1.00 64.19 104 VAL A CA 1
ATOM 784 C C . VAL A 1 104 ? -11.890 13.297 6.266 1.00 64.19 104 VAL A C 1
ATOM 786 O O . VAL A 1 104 ? -12.243 13.575 5.100 1.00 64.19 104 VAL A O 1
#

Radius of gyration: 21.85 Å; Cα contacts (8 Å, |Δi|>4): 49; chains: 1; bounding box: 59×32×66 Å

pLDDT: mean 87.69, std 11.68, range [42.59, 98.62]

Organism: Escherichia coli (NCBI:txid562)

InterPro domains:
  IPR011249 Metalloenzyme, LuxS/M16 peptidase-like [SSF63411] (15-84)
  IPR011765 Peptidas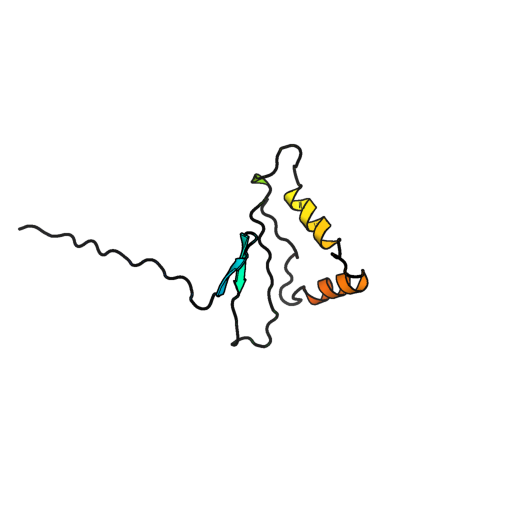e M16, N-terminal [PF00675] (32-76)

Foldseek 3Di:
DDDDDDDDDDDDDDPDPQWDWDADPVGDIDIDHDDPVCVPDDDDDDDDDPDAQVPDDPVCHCVQVVVVVVVLCDQVPDDPVRSVVCVVVVADPVDGDDPDDGDD

Mean predicted aligned error: 7.65 Å